Protein AF-A0AAF0WVN8-F1 (afdb_monomer)

Sequence (109 aa):
MEKKESLLHISTLEKLSSAELYNHWVYTNQHKNNNLNNEFLNRIEVLDTRFFSLDILEKSTKLCNDKTRKYYLPKMYDPILNGIHRGTIQKKISPSTINKISFNSINFL

Secondary structure (DSSP, 8-state):
-HHHHHHHHHHHHHHHHHHHHHHHHHHHHHHHHHHHHHHHHHHHHHHHHT-THHHHHHHHTB----TT---BPPGGG-HHHH-TTS-----------------------

Solvent-accessible surface area (backbone atoms only — not comparable to full-atom values): 6835 Å² total; per-residue (Å²): 113,70,75,60,54,56,52,51,53,50,55,52,50,55,52,51,51,50,52,53,54,48,53,51,52,52,51,54,48,51,54,52,50,51,51,52,51,52,52,52,49,52,53,49,51,53,47,67,77,58,56,65,50,58,61,52,50,56,48,68,43,34,75,44,89,53,94,88,50,90,46,62,57,60,59,81,75,36,63,89,77,52,26,89,85,57,71,79,79,75,80,74,80,70,84,75,82,79,79,80,76,76,83,76,80,81,79,88,128

InterPro domains:
  IPR008896 Protein TIC214 [PF05758] (8-102)

Radius of gyration: 32.86 Å; Cα contacts (8 Å, |Δi|>4): 23; chains: 1; bounding box: 101×32×84 Å

Mean predicted aligned error: 18.26 Å

Foldseek 3Di:
DVVVVVVVVVVVVVVVVVVVVVVVVVVVVVVVVVVVVVVVVVVVVVCVVPVPVVVVVVVVQFPDPDPPDGDGNPLCPPCVNPNPPPPDPPPPPDPPPPPPPDPPDDDDD

pLDDT: mean 71.74, std 16.25, range [38.78, 97.75]

Structure (mmCIF, N/CA/C/O backbone):
data_AF-A0AAF0WVN8-F1
#
_entry.id   AF-A0AAF0WVN8-F1
#
loop_
_atom_site.group_PDB
_atom_site.id
_atom_site.type_symbol
_atom_site.label_atom_id
_atom_site.label_alt_id
_atom_site.label_comp_id
_atom_site.label_asym_id
_atom_site.label_entity_id
_atom_site.label_seq_id
_atom_site.pdbx_PDB_ins_code
_atom_site.Cartn_x
_atom_site.Cartn_y
_atom_site.Cartn_z
_atom_site.occupancy
_atom_site.B_iso_or_equiv
_atom_site.auth_seq_id
_atom_site.auth_comp_id
_atom_site.auth_asym_id
_atom_site.auth_atom_id
_atom_site.pdbx_PDB_model_num
ATOM 1 N N . MET A 1 1 ? 30.340 8.038 -51.560 1.00 62.62 1 MET A N 1
ATOM 2 C CA . MET A 1 1 ? 29.083 7.263 -51.513 1.00 62.62 1 MET A CA 1
ATOM 3 C C . MET A 1 1 ? 29.084 6.335 -50.298 1.00 62.62 1 MET A C 1
ATOM 5 O O . MET A 1 1 ? 28.199 6.491 -49.471 1.00 62.62 1 MET A O 1
ATOM 9 N N . GLU A 1 2 ? 30.148 5.551 -50.082 1.00 65.75 2 GLU A N 1
ATOM 10 C CA . GLU A 1 2 ? 30.366 4.692 -48.891 1.00 65.75 2 GLU A CA 1
ATOM 11 C C . GLU A 1 2 ? 30.076 5.343 -47.528 1.00 65.75 2 GLU A C 1
ATOM 13 O O . GLU A 1 2 ? 29.389 4.766 -46.694 1.00 65.75 2 GLU A O 1
ATOM 18 N N . LYS A 1 3 ? 30.536 6.582 -47.299 1.00 67.50 3 LYS A N 1
ATOM 19 C CA . LYS A 1 3 ? 30.361 7.268 -46.003 1.00 67.50 3 LYS A CA 1
ATOM 20 C C . LYS A 1 3 ? 28.893 7.543 -45.633 1.00 67.50 3 LYS A C 1
ATOM 22 O O . LYS A 1 3 ? 28.591 7.738 -44.462 1.00 67.50 3 LYS A O 1
ATOM 27 N N . LYS A 1 4 ? 27.982 7.602 -46.616 1.00 70.56 4 LYS A N 1
ATOM 28 C CA . LYS A 1 4 ? 26.535 7.757 -46.369 1.00 70.56 4 LYS A CA 1
ATOM 29 C C . LYS A 1 4 ? 25.875 6.419 -46.028 1.00 70.56 4 LYS A C 1
ATOM 31 O O . LYS A 1 4 ? 24.985 6.399 -45.186 1.00 70.56 4 LYS A O 1
ATOM 36 N N . GLU A 1 5 ? 26.329 5.319 -46.625 1.00 71.38 5 GLU A N 1
ATOM 37 C CA . GLU A 1 5 ? 25.805 3.975 -46.343 1.00 71.38 5 GLU A CA 1
ATOM 38 C C . GLU A 1 5 ? 26.206 3.485 -44.946 1.00 71.38 5 GLU A C 1
ATOM 40 O O . GLU A 1 5 ? 25.374 2.935 -44.226 1.00 71.38 5 GLU A O 1
ATOM 45 N N . SER A 1 6 ? 27.431 3.785 -44.496 1.00 73.38 6 SER A N 1
ATOM 46 C CA . SER A 1 6 ? 27.878 3.454 -43.135 1.00 73.38 6 SER A CA 1
ATOM 47 C C . SER A 1 6 ? 27.075 4.183 -42.050 1.00 73.38 6 SER A C 1
ATOM 49 O O . SER A 1 6 ? 26.776 3.605 -41.010 1.00 73.38 6 SER A O 1
ATOM 51 N N . LEU A 1 7 ? 26.703 5.446 -42.291 1.00 79.81 7 LEU A N 1
ATOM 52 C CA . LEU A 1 7 ? 25.886 6.230 -41.357 1.00 79.81 7 LEU A CA 1
ATOM 53 C C . LEU A 1 7 ? 24.449 5.704 -41.282 1.00 79.81 7 LEU A C 1
ATOM 55 O O . LEU A 1 7 ? 23.906 5.585 -40.188 1.00 79.81 7 LEU A O 1
ATOM 59 N N . LEU A 1 8 ? 23.859 5.335 -42.426 1.00 82.38 8 LEU A N 1
ATOM 60 C CA . LEU A 1 8 ? 22.525 4.732 -42.471 1.00 82.38 8 LEU A CA 1
ATOM 61 C C . LEU A 1 8 ? 22.472 3.421 -41.678 1.00 82.38 8 LEU A C 1
ATOM 63 O O . LEU A 1 8 ? 21.546 3.239 -40.892 1.00 82.38 8 LEU A O 1
ATOM 67 N N . HIS A 1 9 ? 23.483 2.559 -41.829 1.00 79.88 9 HIS A N 1
ATOM 68 C CA . HIS A 1 9 ? 23.564 1.278 -41.125 1.00 79.88 9 HIS A CA 1
ATOM 69 C C . HIS A 1 9 ? 23.652 1.441 -39.596 1.00 79.88 9 HIS A C 1
ATOM 71 O O . HIS A 1 9 ? 22.944 0.754 -38.855 1.00 79.88 9 HIS A O 1
ATOM 77 N N . ILE A 1 10 ? 24.465 2.389 -39.116 1.00 76.88 10 ILE A N 1
ATOM 78 C CA . ILE A 1 10 ? 24.598 2.694 -37.681 1.00 76.88 10 ILE A CA 1
ATOM 79 C C . ILE A 1 10 ? 23.274 3.214 -37.117 1.00 76.88 10 ILE A C 1
ATOM 81 O O . ILE A 1 10 ? 22.795 2.689 -36.116 1.00 76.88 10 ILE A O 1
ATOM 85 N N . SER A 1 11 ? 22.626 4.171 -37.789 1.00 71.94 11 SER A N 1
ATOM 86 C CA . SER A 1 11 ? 21.339 4.707 -37.333 1.00 71.94 11 SER A CA 1
ATOM 87 C C . SER A 1 11 ? 20.236 3.648 -37.305 1.00 71.94 11 SER A C 1
ATOM 89 O O . SER A 1 11 ? 19.400 3.659 -36.404 1.00 71.94 11 SER A O 1
ATOM 91 N N . THR A 1 12 ? 20.217 2.708 -38.256 1.00 74.75 12 THR A N 1
ATOM 92 C CA . THR A 1 12 ? 19.281 1.575 -38.203 1.00 74.75 12 THR A CA 1
ATOM 93 C C . THR A 1 12 ? 19.574 0.625 -37.046 1.00 74.75 12 THR A C 1
ATOM 95 O O . THR A 1 12 ? 18.628 0.158 -36.417 1.00 74.75 12 THR A O 1
ATOM 98 N N . LEU A 1 13 ? 20.847 0.381 -36.720 1.00 77.19 13 LEU A N 1
ATOM 99 C CA . LEU A 1 13 ? 21.247 -0.479 -35.605 1.00 77.19 13 LEU A CA 1
ATOM 100 C C . LEU A 1 13 ? 20.913 0.157 -34.245 1.00 77.19 13 LEU A C 1
ATOM 102 O O . LEU A 1 13 ? 20.337 -0.506 -33.390 1.00 77.19 13 LEU A O 1
ATOM 106 N N . GLU A 1 14 ? 21.181 1.455 -34.076 1.00 76.44 14 GLU A N 1
ATOM 107 C CA . GLU A 1 14 ? 20.800 2.235 -32.886 1.00 76.44 14 GLU A CA 1
ATOM 108 C C . GLU A 1 14 ? 19.276 2.325 -32.713 1.00 76.44 14 GLU A C 1
ATOM 110 O O . GLU A 1 14 ? 18.739 2.309 -31.601 1.00 76.44 14 GLU A O 1
ATOM 115 N N . LYS A 1 15 ? 18.536 2.406 -33.823 1.00 74.62 15 LYS A N 1
ATOM 116 C CA . LYS A 1 15 ? 17.071 2.399 -33.794 1.00 74.62 15 LYS A CA 1
ATOM 117 C C . LYS A 1 15 ? 16.516 1.025 -33.405 1.00 74.62 15 LYS A C 1
ATOM 119 O O . LYS A 1 15 ? 15.515 0.958 -32.697 1.00 74.62 15 LYS A O 1
ATOM 124 N N . LEU A 1 16 ? 17.172 -0.057 -33.829 1.00 74.56 16 LEU A N 1
ATOM 125 C CA . LEU A 1 16 ? 16.814 -1.416 -33.424 1.00 74.56 16 LEU A CA 1
ATOM 126 C C . LEU A 1 16 ? 17.096 -1.626 -31.929 1.00 74.56 16 LEU A C 1
ATOM 128 O O . LEU A 1 16 ? 16.216 -2.064 -31.191 1.00 74.56 16 LEU A O 1
ATOM 132 N N . SER A 1 17 ? 18.279 -1.212 -31.462 1.00 82.44 17 SER A N 1
ATOM 133 C CA . SER A 1 17 ? 18.679 -1.352 -30.059 1.00 82.44 17 SER A CA 1
ATOM 134 C C . SER A 1 17 ? 17.828 -0.493 -29.121 1.00 82.44 17 SER A C 1
ATOM 136 O O . SER A 1 17 ? 17.473 -0.929 -28.029 1.00 82.44 17 SER A O 1
ATOM 138 N N . SER A 1 18 ? 17.441 0.717 -29.534 1.00 85.12 18 SER A N 1
ATOM 139 C CA . SER A 1 18 ? 16.547 1.565 -28.735 1.00 85.12 18 SER A CA 1
ATOM 140 C C . SER A 1 18 ? 15.139 0.980 -28.609 1.00 85.12 18 SER A C 1
ATOM 142 O O . SER A 1 18 ? 14.550 1.063 -27.530 1.00 85.12 18 SER A O 1
ATOM 144 N N . ALA A 1 19 ? 14.616 0.336 -29.656 1.00 90.19 19 ALA A N 1
ATOM 145 C CA . ALA A 1 19 ? 13.338 -0.370 -29.590 1.00 90.19 19 ALA A CA 1
ATOM 146 C C . ALA A 1 19 ? 13.396 -1.581 -28.641 1.00 90.19 19 ALA A C 1
ATOM 148 O O . ALA A 1 19 ? 12.480 -1.783 -27.844 1.00 90.19 19 ALA A O 1
ATOM 149 N N . GLU A 1 20 ? 14.484 -2.353 -28.664 1.00 89.06 20 GLU A N 1
ATOM 150 C CA . GLU A 1 20 ? 14.702 -3.466 -27.731 1.00 89.06 20 GLU A CA 1
ATOM 151 C C . GLU A 1 20 ? 14.797 -2.993 -26.275 1.00 89.06 20 GLU A C 1
ATOM 153 O O . GLU A 1 20 ? 14.135 -3.553 -25.398 1.00 89.06 20 GLU A O 1
ATOM 158 N N . LEU A 1 21 ? 15.552 -1.921 -26.015 1.00 90.06 21 LEU A N 1
ATOM 159 C CA . LEU A 1 21 ? 15.663 -1.319 -24.683 1.00 90.06 21 LEU A CA 1
ATOM 160 C C . LEU A 1 21 ? 14.314 -0.792 -24.180 1.00 90.06 21 LEU A C 1
ATOM 162 O O . LEU A 1 21 ? 13.965 -1.001 -23.016 1.00 90.06 21 LEU A O 1
ATOM 166 N N . TYR A 1 22 ? 13.535 -0.147 -25.052 1.00 90.06 22 TYR A N 1
ATOM 167 C CA . TYR A 1 22 ? 12.188 0.317 -24.726 1.00 90.06 22 TYR A CA 1
ATOM 168 C C . TYR A 1 22 ? 11.270 -0.851 -24.349 1.00 90.06 22 TYR A C 1
ATOM 170 O O . TYR A 1 22 ? 10.645 -0.828 -23.287 1.00 90.06 22 TYR A O 1
ATOM 178 N N . ASN A 1 23 ? 11.241 -1.905 -25.167 1.00 93.88 23 ASN A N 1
ATOM 179 C CA . ASN A 1 23 ? 10.430 -3.094 -24.907 1.00 93.88 23 ASN A CA 1
ATOM 180 C C . ASN A 1 23 ? 10.821 -3.771 -23.584 1.00 93.88 23 ASN A C 1
ATOM 182 O O . ASN A 1 23 ? 9.951 -4.147 -22.797 1.00 93.88 23 ASN A O 1
ATOM 186 N N . HIS A 1 24 ? 12.121 -3.864 -23.294 1.00 95.00 24 HIS A N 1
ATOM 187 C CA . HIS A 1 24 ? 12.623 -4.409 -22.035 1.00 95.00 24 HIS A CA 1
ATOM 188 C C . HIS A 1 24 ? 12.191 -3.574 -20.817 1.00 95.00 24 HIS A C 1
ATOM 190 O O . HIS A 1 24 ? 11.776 -4.126 -19.792 1.00 95.00 24 HIS A O 1
ATOM 196 N N . TRP A 1 25 ? 12.247 -2.243 -20.925 1.00 95.81 25 TRP A N 1
ATOM 197 C CA . TRP A 1 25 ? 11.799 -1.333 -19.870 1.00 95.81 25 TRP A CA 1
ATOM 198 C C . TRP A 1 25 ? 10.292 -1.457 -19.610 1.00 95.81 25 TRP A C 1
ATOM 200 O O . TRP A 1 25 ? 9.878 -1.578 -18.453 1.00 95.81 25 TRP A O 1
ATOM 210 N N . VAL A 1 26 ? 9.476 -1.502 -20.671 1.00 96.44 26 VAL A N 1
ATOM 211 C CA . VAL A 1 26 ? 8.020 -1.698 -20.572 1.00 96.44 26 VAL A CA 1
ATOM 212 C C . VAL A 1 26 ? 7.704 -3.020 -19.876 1.00 96.44 26 VAL A C 1
ATOM 214 O O . VAL A 1 26 ? 6.960 -3.025 -18.894 1.00 96.44 26 VAL A O 1
ATOM 217 N N . TYR A 1 27 ? 8.318 -4.118 -20.321 1.00 96.75 27 TYR A N 1
ATOM 218 C CA . TYR A 1 27 ? 8.121 -5.443 -19.732 1.00 96.75 27 TYR A CA 1
ATOM 219 C C . TYR A 1 27 ? 8.471 -5.464 -18.239 1.00 96.75 27 TYR A C 1
ATOM 221 O O . TYR A 1 27 ? 7.684 -5.914 -17.405 1.00 96.75 27 TYR A O 1
ATOM 229 N N . THR A 1 28 ? 9.632 -4.911 -17.884 1.00 96.19 28 THR A N 1
ATOM 230 C CA . THR A 1 28 ? 10.105 -4.873 -16.495 1.00 96.19 28 THR A CA 1
ATOM 231 C C . THR A 1 28 ? 9.148 -4.088 -15.600 1.00 96.19 28 THR A C 1
ATOM 233 O O . THR A 1 28 ? 8.852 -4.506 -14.478 1.00 96.19 28 THR A O 1
ATOM 236 N N . ASN A 1 29 ? 8.628 -2.962 -16.084 1.00 95.44 29 ASN A N 1
ATOM 237 C CA . ASN A 1 29 ? 7.680 -2.153 -15.325 1.00 95.44 29 ASN A CA 1
ATOM 238 C C . ASN A 1 29 ? 6.315 -2.817 -15.197 1.00 95.44 29 ASN A C 1
ATOM 240 O O . ASN A 1 29 ? 5.731 -2.782 -14.116 1.00 95.44 29 ASN A O 1
ATOM 244 N N . GLN A 1 30 ? 5.831 -3.467 -16.254 1.00 97.62 30 GLN A N 1
ATOM 245 C CA . GLN A 1 30 ? 4.594 -4.236 -16.198 1.00 97.62 30 GLN A CA 1
ATOM 246 C C . GLN A 1 30 ? 4.700 -5.367 -15.169 1.00 97.62 30 GLN A C 1
ATOM 248 O O . GLN A 1 30 ? 3.802 -5.536 -14.346 1.00 97.62 30 GLN A O 1
ATOM 253 N N . HIS A 1 31 ? 5.826 -6.084 -15.143 1.00 97.00 31 HIS A N 1
ATOM 254 C CA . HIS A 1 31 ? 6.072 -7.135 -14.158 1.00 97.00 31 HIS A CA 1
ATOM 255 C C . HIS A 1 31 ? 6.102 -6.590 -12.721 1.00 97.00 31 HIS A C 1
ATOM 257 O O . HIS A 1 31 ? 5.459 -7.146 -11.830 1.00 97.00 31 HIS A O 1
ATOM 263 N N . LYS A 1 32 ? 6.798 -5.468 -12.483 1.00 97.31 32 LYS A N 1
ATOM 264 C CA . LYS A 1 32 ? 6.810 -4.794 -11.172 1.00 97.31 32 LYS A CA 1
ATOM 265 C C . LYS A 1 32 ? 5.409 -4.365 -10.735 1.00 97.31 32 LYS A C 1
ATOM 267 O O . LYS A 1 32 ? 5.037 -4.601 -9.590 1.00 97.31 32 LYS A O 1
ATOM 272 N N . ASN A 1 33 ? 4.633 -3.775 -11.642 1.00 97.25 33 ASN A N 1
ATOM 273 C CA . ASN A 1 33 ? 3.271 -3.328 -11.363 1.00 97.25 33 ASN A CA 1
ATOM 274 C C . ASN A 1 33 ? 2.345 -4.503 -11.021 1.00 97.25 33 ASN A C 1
ATOM 276 O O . ASN A 1 33 ? 1.589 -4.434 -10.058 1.00 97.25 33 ASN A O 1
ATOM 280 N N . ASN A 1 34 ? 2.450 -5.610 -11.756 1.00 97.69 34 ASN A N 1
ATOM 281 C CA . ASN A 1 34 ? 1.688 -6.822 -11.463 1.00 97.69 34 ASN A CA 1
ATOM 282 C C . ASN A 1 34 ? 2.042 -7.392 -10.087 1.00 97.69 34 ASN A C 1
ATOM 284 O O . ASN A 1 34 ? 1.147 -7.771 -9.339 1.00 97.69 34 ASN A O 1
ATOM 288 N N . ASN A 1 35 ? 3.326 -7.401 -9.721 1.00 97.75 35 ASN A N 1
ATOM 289 C CA . ASN A 1 35 ? 3.749 -7.849 -8.398 1.00 97.75 35 ASN A CA 1
ATOM 290 C C . ASN A 1 35 ? 3.173 -6.966 -7.277 1.00 97.75 35 ASN A C 1
ATOM 292 O O . ASN A 1 35 ? 2.649 -7.490 -6.299 1.00 97.75 35 ASN A O 1
ATOM 296 N N . LEU A 1 36 ? 3.211 -5.639 -7.444 1.00 97.25 36 LEU A N 1
ATOM 297 C CA . LEU A 1 36 ? 2.612 -4.698 -6.490 1.00 97.25 36 LEU A CA 1
ATOM 298 C C . LEU A 1 36 ? 1.094 -4.882 -6.372 1.00 97.25 36 LEU A C 1
ATOM 300 O O . LEU A 1 36 ? 0.567 -4.905 -5.262 1.00 97.25 36 LEU A O 1
ATOM 304 N N . ASN A 1 37 ? 0.393 -5.058 -7.494 1.00 97.19 37 ASN A N 1
ATOM 305 C CA . ASN A 1 37 ? -1.050 -5.303 -7.496 1.00 97.19 37 ASN A CA 1
ATOM 306 C C . ASN A 1 37 ? -1.403 -6.617 -6.793 1.00 97.19 37 ASN A C 1
ATOM 308 O O . ASN A 1 37 ? -2.327 -6.645 -5.985 1.00 97.19 37 ASN A O 1
ATOM 312 N N . ASN A 1 38 ? -0.645 -7.683 -7.049 1.00 97.44 38 ASN A N 1
ATOM 313 C CA . ASN A 1 38 ? -0.851 -8.970 -6.391 1.00 97.44 38 ASN A CA 1
ATOM 314 C C . ASN A 1 38 ? -0.594 -8.878 -4.883 1.00 97.44 38 ASN A C 1
ATOM 316 O O . ASN A 1 38 ? -1.374 -9.401 -4.094 1.00 97.44 38 ASN A O 1
ATOM 320 N N . GLU A 1 39 ? 0.461 -8.178 -4.461 1.00 97.56 39 GLU A N 1
ATOM 321 C CA . GLU A 1 39 ? 0.728 -7.948 -3.042 1.00 97.56 39 GLU A CA 1
ATOM 322 C C . GLU A 1 39 ? -0.400 -7.146 -2.377 1.00 97.56 39 GLU A C 1
ATOM 324 O O . GLU A 1 39 ? -0.861 -7.491 -1.288 1.00 97.56 39 GLU A O 1
ATOM 329 N N . PHE A 1 40 ? -0.866 -6.087 -3.039 1.00 96.56 40 PHE A N 1
ATOM 330 C CA . PHE A 1 40 ? -1.955 -5.253 -2.547 1.00 96.56 40 PHE A CA 1
ATOM 331 C C . PHE A 1 40 ? -3.256 -6.050 -2.387 1.00 96.56 40 PHE A C 1
ATOM 333 O O . PHE A 1 40 ? -3.888 -5.976 -1.332 1.00 96.56 40 PHE A O 1
ATOM 340 N N . LEU A 1 41 ? -3.619 -6.859 -3.385 1.00 96.56 41 LEU A N 1
ATOM 341 C CA . LEU A 1 41 ? -4.785 -7.741 -3.326 1.00 96.56 41 LEU A CA 1
ATOM 342 C C . LEU A 1 41 ? -4.655 -8.781 -2.209 1.00 96.56 41 LEU A C 1
ATOM 344 O O . LEU A 1 41 ? -5.577 -8.907 -1.409 1.00 96.56 41 LEU A O 1
ATOM 348 N N . ASN A 1 42 ? -3.495 -9.432 -2.071 1.00 94.81 42 ASN A N 1
ATOM 349 C CA . ASN A 1 42 ? -3.244 -10.388 -0.988 1.00 94.81 42 ASN A CA 1
ATOM 350 C C . ASN A 1 42 ? -3.401 -9.741 0.395 1.00 94.81 42 ASN A C 1
ATOM 352 O O . ASN A 1 42 ? -3.955 -10.343 1.312 1.00 94.81 42 ASN A O 1
ATOM 356 N N . ARG A 1 43 ? -2.936 -8.496 0.570 1.00 92.56 43 ARG A N 1
ATOM 357 C CA . ARG A 1 43 ? -3.114 -7.760 1.830 1.00 92.56 43 ARG A CA 1
ATOM 358 C C . ARG A 1 43 ? -4.591 -7.477 2.114 1.00 92.56 43 ARG A C 1
ATOM 360 O O . ARG A 1 43 ? -5.003 -7.619 3.261 1.00 92.56 43 ARG A O 1
ATOM 367 N N . ILE A 1 44 ? -5.378 -7.101 1.103 1.00 90.25 44 ILE A N 1
ATOM 368 C CA . ILE A 1 44 ? -6.829 -6.898 1.252 1.00 90.25 44 ILE A CA 1
ATOM 369 C C . ILE A 1 44 ? -7.521 -8.211 1.609 1.00 90.25 44 ILE A C 1
ATOM 371 O O . ILE A 1 44 ? -8.299 -8.231 2.554 1.00 90.25 44 ILE A O 1
ATOM 375 N N . GLU A 1 45 ? -7.217 -9.297 0.905 1.00 91.19 45 GLU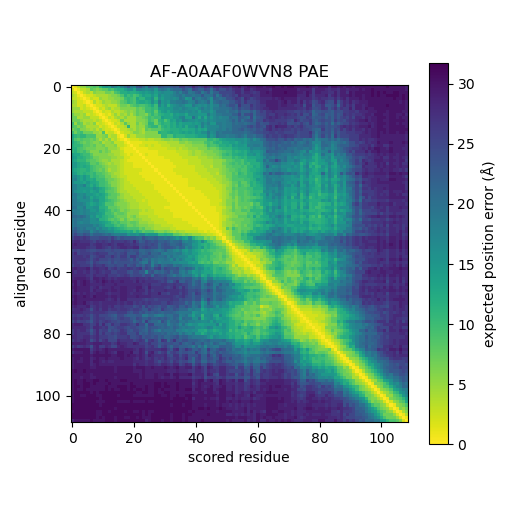 A N 1
ATOM 376 C CA .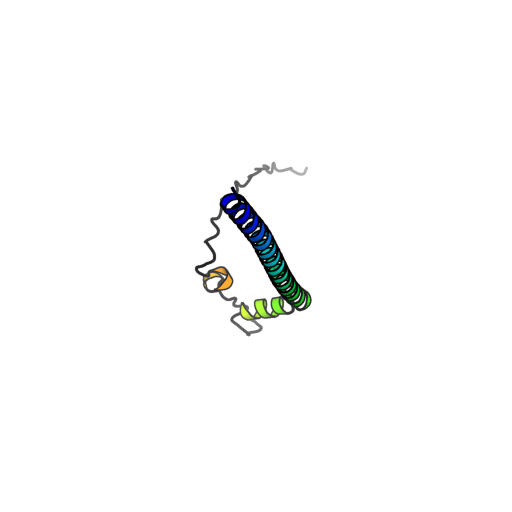 GLU A 1 45 ? -7.821 -10.609 1.144 1.00 91.19 45 GLU A CA 1
ATOM 377 C C . GLU A 1 45 ? -7.523 -11.121 2.559 1.00 91.19 45 GLU A C 1
ATOM 379 O O . GLU A 1 45 ? -8.422 -11.580 3.263 1.00 91.19 45 GLU A O 1
ATOM 384 N N . VAL A 1 46 ? -6.278 -10.977 3.029 1.00 88.44 46 VAL A N 1
ATOM 385 C CA . VAL A 1 46 ? -5.901 -11.322 4.408 1.00 88.44 46 VAL A CA 1
ATOM 386 C C . VAL A 1 46 ? -6.657 -10.467 5.419 1.00 88.44 46 VAL A C 1
ATOM 388 O O . VAL A 1 46 ? -7.066 -10.986 6.455 1.00 88.44 46 VAL A O 1
ATOM 391 N N . LEU A 1 47 ? -6.839 -9.172 5.155 1.00 81.31 47 LEU A N 1
ATOM 392 C CA . LEU A 1 47 ? -7.624 -8.308 6.034 1.00 81.3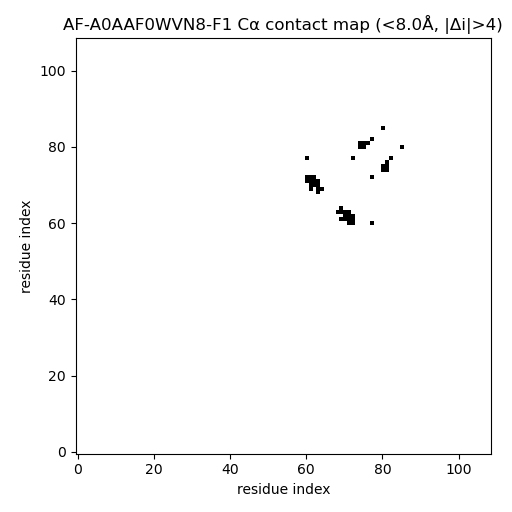1 47 LEU A CA 1
ATOM 393 C C . LEU A 1 47 ? -9.092 -8.743 6.056 1.00 81.31 47 LEU A C 1
ATOM 395 O O . LEU A 1 47 ? -9.621 -8.954 7.142 1.00 81.31 47 LEU A O 1
ATOM 399 N N . ASP A 1 48 ? -9.716 -8.924 4.891 1.00 78.00 48 ASP A N 1
ATOM 400 C CA . ASP A 1 48 ? -11.129 -9.292 4.728 1.00 78.00 48 ASP A CA 1
ATOM 401 C C . ASP A 1 48 ? -11.453 -10.640 5.392 1.00 78.00 48 ASP A C 1
ATOM 403 O O . ASP A 1 48 ? -12.406 -10.762 6.160 1.00 78.00 48 ASP A O 1
ATOM 407 N N . THR A 1 49 ? -10.579 -11.634 5.217 1.00 75.62 49 THR A N 1
ATOM 408 C CA . THR A 1 49 ? -10.720 -12.958 5.845 1.00 75.62 49 THR A CA 1
ATOM 409 C C . THR A 1 49 ? -10.401 -12.973 7.344 1.00 75.62 49 THR A C 1
ATOM 411 O O . THR A 1 49 ? -10.962 -13.785 8.080 1.00 75.62 49 THR A O 1
ATOM 414 N N . ARG A 1 50 ? -9.528 -12.082 7.842 1.00 62.62 50 ARG A N 1
ATOM 415 C CA . ARG A 1 50 ? -9.196 -11.947 9.276 1.00 62.62 50 ARG A CA 1
ATOM 416 C C . ARG A 1 50 ? -9.960 -10.833 9.985 1.00 62.62 50 ARG A C 1
ATOM 418 O O . ARG A 1 50 ? -9.521 -10.432 11.064 1.00 62.62 50 ARG A O 1
ATOM 425 N N . PHE A 1 51 ? -11.080 -10.335 9.458 1.00 57.00 51 PHE A N 1
ATOM 426 C CA . PHE A 1 51 ? -11.770 -9.165 10.019 1.00 57.00 51 PHE A CA 1
ATOM 427 C C . PHE A 1 51 ? -12.502 -9.423 11.367 1.00 57.00 51 PHE A C 1
ATOM 429 O O . PHE A 1 51 ? -13.641 -9.025 11.570 1.00 57.00 51 PHE A O 1
ATOM 436 N N . PHE A 1 52 ? -11.794 -9.972 12.363 1.00 55.75 52 PHE A N 1
ATOM 437 C CA . PHE A 1 52 ? -11.957 -9.694 13.798 1.00 55.75 52 PHE A CA 1
ATOM 438 C C . PHE A 1 52 ? -11.660 -8.218 14.144 1.00 55.75 52 PHE A C 1
ATOM 440 O O . PHE A 1 52 ? -11.858 -7.778 15.277 1.00 55.75 52 PHE A O 1
ATOM 447 N N . SER A 1 53 ? -11.176 -7.424 13.185 1.00 56.41 53 SER A N 1
ATOM 448 C CA . SER A 1 53 ? -10.876 -6.002 13.356 1.00 56.41 53 SER A CA 1
ATOM 449 C C . SER A 1 53 ? -12.109 -5.110 13.450 1.00 56.41 53 SER A C 1
ATOM 451 O O . SER A 1 53 ? -11.975 -4.002 13.953 1.00 56.41 53 SER A O 1
ATOM 453 N N . LEU A 1 54 ? -13.298 -5.561 13.034 1.00 61.31 54 LEU A N 1
ATOM 454 C CA . LEU A 1 54 ? -14.538 -4.800 13.241 1.00 61.31 54 LEU A CA 1
ATOM 455 C C . LEU A 1 54 ? -14.843 -4.686 14.737 1.00 61.31 54 LEU A C 1
ATOM 457 O O . LEU A 1 54 ? -15.065 -3.583 15.223 1.00 61.31 54 LEU A O 1
ATOM 461 N N . ASP A 1 55 ? -14.706 -5.784 15.481 1.00 61.25 55 ASP A N 1
ATOM 462 C CA . ASP A 1 55 ? -14.837 -5.796 16.940 1.00 61.25 55 ASP A CA 1
ATOM 463 C C . ASP A 1 55 ? -13.730 -4.990 17.630 1.00 61.25 55 ASP A C 1
ATOM 465 O O . ASP A 1 55 ? -13.980 -4.316 18.630 1.00 61.25 55 ASP A O 1
ATOM 469 N N . ILE A 1 56 ? -12.492 -5.049 17.123 1.00 64.38 56 ILE A N 1
ATOM 470 C CA . ILE A 1 56 ? -11.368 -4.266 17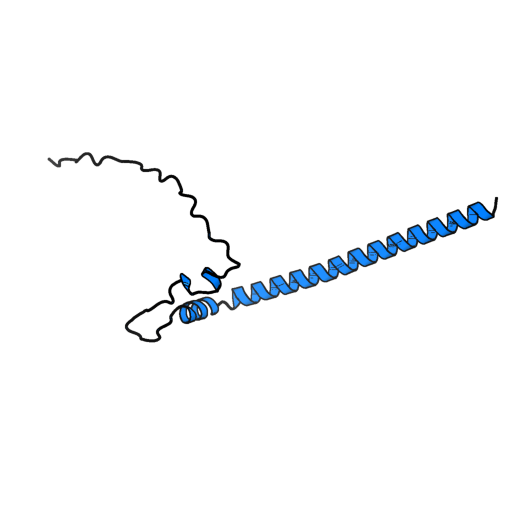.666 1.00 64.38 56 ILE A CA 1
ATOM 471 C C . ILE A 1 56 ? -11.584 -2.770 17.410 1.00 64.38 56 ILE A C 1
ATOM 473 O O . ILE A 1 56 ? -11.361 -1.970 18.314 1.00 64.38 56 ILE A O 1
ATOM 477 N N . LEU A 1 57 ? -12.073 -2.394 16.226 1.00 64.56 57 LEU A N 1
ATOM 478 C CA . LEU A 1 57 ? -12.393 -1.017 15.854 1.00 64.56 57 LEU A CA 1
ATOM 479 C C . LEU A 1 57 ? -13.621 -0.495 16.622 1.00 64.56 57 LEU A C 1
ATOM 481 O O . LEU A 1 57 ? -13.652 0.647 17.088 1.00 64.56 57 LEU A O 1
ATOM 485 N N . GLU A 1 58 ? -14.631 -1.342 16.822 1.00 64.25 58 GLU A N 1
ATOM 486 C CA . GLU A 1 58 ? -15.791 -1.042 17.664 1.00 64.25 58 GLU A CA 1
ATOM 487 C C . GLU A 1 58 ? -15.380 -0.873 19.136 1.00 64.25 58 GLU A C 1
ATOM 489 O O . GLU A 1 58 ? -15.924 -0.029 19.848 1.00 64.25 58 GLU A O 1
ATOM 494 N N . LYS A 1 59 ? -14.392 -1.639 19.613 1.00 64.94 59 LYS A N 1
ATOM 495 C CA . LYS A 1 59 ? -13.817 -1.469 20.955 1.00 64.94 59 LYS A CA 1
ATOM 496 C C . LYS A 1 59 ? -12.950 -0.219 21.054 1.00 64.94 59 LYS A C 1
ATOM 498 O O . LYS A 1 59 ? -13.081 0.491 22.037 1.00 64.94 59 LYS A O 1
ATOM 503 N N . SER A 1 60 ? -12.123 0.100 20.059 1.00 60.66 60 SER A N 1
ATOM 504 C CA . SER A 1 60 ? -11.280 1.305 20.090 1.00 60.66 60 SER A CA 1
ATOM 505 C C . SER A 1 60 ? -12.091 2.599 19.999 1.00 60.66 60 SER A C 1
ATOM 507 O O . SER A 1 60 ? -11.690 3.620 20.547 1.00 60.66 60 SER A O 1
ATOM 509 N N . THR A 1 61 ? -13.248 2.569 19.333 1.00 61.56 61 THR A N 1
ATOM 510 C CA . THR A 1 61 ? -14.191 3.701 19.307 1.00 61.56 61 THR A CA 1
ATOM 511 C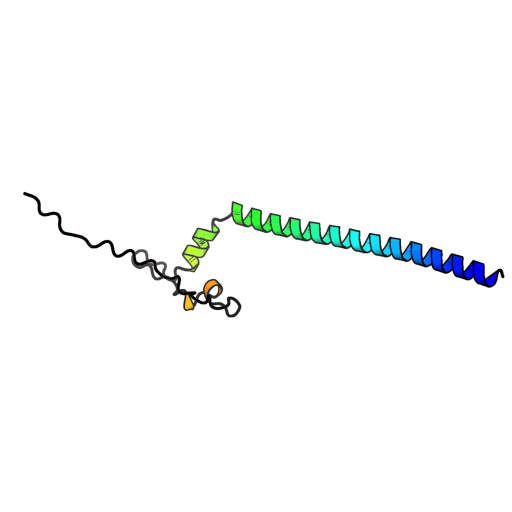 C . THR A 1 61 ? -15.010 3.826 20.598 1.00 61.56 61 THR A C 1
ATOM 513 O O . THR A 1 61 ? -15.621 4.871 20.835 1.00 61.56 61 THR A O 1
ATOM 516 N N . LYS A 1 62 ? -15.013 2.811 21.473 1.00 65.69 62 LYS A N 1
ATOM 517 C CA . LYS A 1 62 ? -15.550 2.908 22.837 1.00 65.69 62 LYS A CA 1
ATOM 518 C C . LYS A 1 62 ? -14.446 3.401 23.768 1.00 65.69 62 LYS A C 1
ATOM 520 O O . LYS A 1 62 ? -13.442 2.736 23.977 1.00 65.69 62 LYS A O 1
ATOM 525 N N . LEU A 1 63 ? -14.652 4.570 24.368 1.00 64.44 63 LEU A N 1
ATOM 526 C CA . LEU A 1 63 ? -13.683 5.149 25.304 1.00 64.44 63 LEU A CA 1
ATOM 527 C C . LEU A 1 63 ? -13.821 4.552 26.718 1.00 64.44 63 LEU A C 1
ATOM 529 O O . LEU A 1 63 ? -12.919 4.673 27.541 1.00 64.44 63 LEU A O 1
ATOM 533 N N . CYS A 1 64 ? -14.967 3.929 27.017 1.00 62.59 64 CYS A N 1
ATOM 534 C CA . CYS A 1 64 ? -15.315 3.456 28.352 1.00 62.59 64 CYS A CA 1
ATOM 535 C C . CYS A 1 64 ? -15.502 1.932 28.381 1.00 62.59 64 CYS A C 1
ATOM 537 O O . CYS A 1 64 ? -16.326 1.388 27.646 1.00 62.59 64 CYS A O 1
ATOM 539 N N . ASN A 1 65 ? -14.764 1.263 29.272 1.00 63.44 65 ASN A N 1
ATOM 540 C CA . ASN A 1 65 ? -14.876 -0.177 29.543 1.00 63.44 65 ASN A CA 1
ATOM 541 C C . ASN A 1 65 ? -15.964 -0.521 30.580 1.00 63.44 65 ASN A C 1
ATOM 543 O O . ASN A 1 65 ? -16.092 -1.681 30.975 1.00 63.44 65 ASN A O 1
ATOM 547 N N . ASP A 1 66 ? -16.730 0.465 31.053 1.00 63.72 66 ASP A N 1
ATOM 548 C CA . ASP A 1 66 ? -17.745 0.242 32.076 1.00 63.72 66 ASP A CA 1
ATOM 549 C C . ASP A 1 66 ? -18.976 -0.463 31.480 1.00 63.72 66 ASP A C 1
ATOM 551 O O . ASP A 1 66 ? -19.558 -0.023 30.485 1.00 63.72 66 ASP A O 1
ATOM 555 N N . LYS A 1 67 ? -19.390 -1.584 32.082 1.00 64.62 67 LYS A N 1
ATOM 556 C CA . LYS A 1 67 ? -20.446 -2.469 31.546 1.00 64.62 67 LYS A CA 1
ATOM 557 C C . LYS A 1 67 ? -21.821 -1.795 31.493 1.00 64.62 67 LYS A C 1
ATOM 559 O O . LYS A 1 67 ? -22.708 -2.266 30.785 1.00 64.62 67 LYS A O 1
ATOM 564 N N . THR A 1 68 ? -21.998 -0.712 32.246 1.00 66.50 68 THR A N 1
ATOM 565 C CA . THR A 1 68 ? -23.283 -0.035 32.455 1.00 66.50 68 THR A CA 1
ATOM 566 C C . THR A 1 68 ? -23.461 1.233 31.617 1.00 66.50 68 THR A C 1
ATOM 568 O O . THR A 1 68 ? -24.597 1.638 31.371 1.00 66.50 68 THR A O 1
ATOM 571 N N . ARG A 1 69 ? -22.377 1.857 31.133 1.00 59.44 69 ARG A N 1
ATOM 572 C CA . ARG A 1 69 ? -22.424 3.124 30.386 1.00 59.44 69 ARG A CA 1
ATOM 573 C C . ARG A 1 69 ? -21.568 3.059 29.122 1.00 59.44 69 ARG A C 1
ATOM 575 O O . ARG A 1 69 ? -20.344 3.085 29.170 1.00 59.44 69 ARG A O 1
ATOM 582 N N . LYS A 1 70 ? -22.228 3.029 27.961 1.00 61.59 70 LYS A N 1
ATOM 583 C CA . LYS A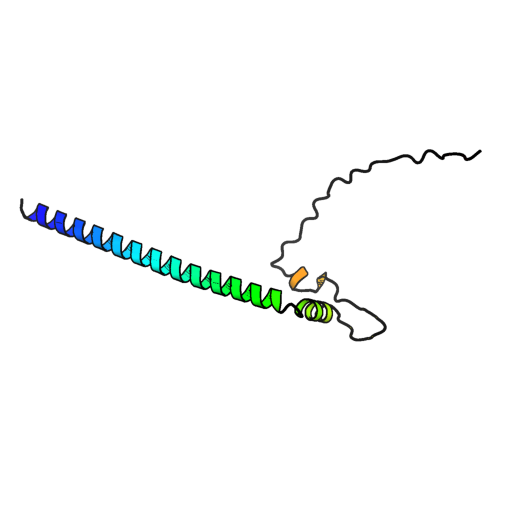 1 70 ? -21.564 3.067 26.650 1.00 61.59 70 LYS A CA 1
ATOM 584 C C . LYS A 1 70 ? -21.274 4.513 26.243 1.00 61.59 70 LYS A C 1
ATOM 586 O O . LYS A 1 70 ? -22.089 5.143 25.573 1.00 61.59 70 LYS A O 1
ATOM 591 N N . TYR A 1 71 ? -20.117 5.038 26.639 1.00 64.75 71 TYR A N 1
ATOM 592 C CA . TYR A 1 71 ? -19.602 6.295 26.090 1.00 64.75 71 TYR A CA 1
ATOM 593 C C . TYR A 1 71 ? -18.727 6.009 24.865 1.00 64.75 71 TYR A C 1
ATOM 595 O O . TYR A 1 71 ? -17.654 5.409 24.967 1.00 64.75 71 TYR A O 1
ATOM 603 N N . TYR A 1 72 ? -19.215 6.425 23.700 1.00 66.31 72 TYR A N 1
ATOM 604 C CA . TYR A 1 72 ? -18.487 6.356 22.435 1.00 66.31 72 TYR A CA 1
ATOM 605 C C . TYR A 1 72 ? -17.615 7.601 22.267 1.00 66.31 72 TYR A C 1
ATOM 607 O O . TYR A 1 72 ? -18.023 8.693 22.672 1.00 66.31 72 TYR A O 1
ATOM 615 N N . LEU A 1 73 ? -16.443 7.456 21.643 1.00 70.19 73 LEU A N 1
ATOM 616 C CA . LEU A 1 73 ? -15.648 8.596 21.201 1.00 70.19 73 LEU A CA 1
ATOM 617 C C . LEU A 1 73 ? -16.506 9.418 20.221 1.00 70.19 73 LEU A C 1
ATOM 619 O O . LEU A 1 73 ? -16.984 8.869 19.220 1.00 70.19 73 LEU A O 1
ATOM 623 N N . PRO A 1 74 ? -16.750 10.715 20.482 1.00 72.12 74 PRO A N 1
ATOM 624 C CA . PRO A 1 74 ? -17.482 11.548 19.544 1.00 72.12 74 PRO A CA 1
ATOM 625 C C . PRO A 1 74 ? -16.767 11.538 18.197 1.00 72.12 74 PRO A C 1
ATOM 627 O O . PRO A 1 74 ? -15.559 11.765 18.141 1.00 72.12 74 PRO A O 1
ATOM 630 N N . LYS A 1 75 ? -17.519 11.314 17.110 1.00 66.69 75 LYS A N 1
ATOM 631 C CA . LYS A 1 75 ? -16.950 11.167 15.759 1.00 66.69 75 LYS A CA 1
ATOM 632 C C . LYS A 1 75 ? -15.963 12.283 15.428 1.00 66.69 75 LYS A C 1
ATOM 634 O O . LYS A 1 75 ? -14.943 11.989 14.825 1.00 66.69 75 LYS A O 1
ATOM 639 N N . MET A 1 76 ? -16.241 13.517 15.869 1.00 67.88 76 MET A N 1
ATOM 640 C CA . MET A 1 76 ? -15.410 14.716 15.668 1.00 67.88 76 MET A CA 1
ATOM 641 C C . MET A 1 76 ? -13.929 14.531 16.037 1.00 67.88 76 MET A C 1
ATOM 643 O O . MET A 1 76 ? -13.081 15.169 15.426 1.00 67.88 76 MET A O 1
ATOM 647 N N . TYR A 1 77 ? -13.617 13.657 16.994 1.00 68.56 77 TYR A N 1
ATOM 648 C CA . TYR A 1 77 ? -12.250 13.407 17.454 1.00 68.56 77 TYR A CA 1
ATOM 649 C C . TYR A 1 77 ? -11.611 12.153 16.852 1.00 68.56 77 TYR A C 1
ATOM 651 O O . TYR A 1 77 ? -10.442 11.899 17.116 1.00 68.56 77 TYR A O 1
ATOM 659 N N . ASP A 1 78 ? -12.349 11.365 16.066 1.00 67.69 78 ASP A N 1
ATOM 660 C CA . ASP A 1 78 ? -11.809 10.195 15.376 1.00 67.69 78 ASP A CA 1
ATOM 661 C C . ASP A 1 78 ? -10.965 10.655 14.170 1.00 67.69 78 ASP A C 1
ATOM 663 O O . ASP A 1 78 ? -11.525 11.199 13.207 1.00 67.69 78 ASP A O 1
ATOM 667 N N . PRO A 1 79 ? -9.637 10.434 14.178 1.00 67.56 79 PRO A N 1
ATOM 668 C CA . PRO A 1 79 ? -8.758 10.845 13.086 1.00 67.56 79 PRO A CA 1
ATOM 669 C C . PRO A 1 79 ? -9.118 10.201 11.740 1.00 67.56 79 PRO A C 1
ATOM 671 O O . PRO A 1 79 ? -8.827 10.775 10.691 1.00 67.56 79 PRO A O 1
ATOM 674 N N . ILE A 1 80 ? -9.775 9.036 11.747 1.00 68.75 80 ILE A N 1
ATOM 675 C CA . ILE A 1 80 ? -10.229 8.338 10.538 1.00 68.75 80 ILE A CA 1
ATOM 676 C C . ILE A 1 80 ? -11.465 9.034 9.951 1.00 68.75 80 ILE A C 1
ATOM 678 O O . ILE A 1 80 ? -11.600 9.151 8.731 1.00 68.75 80 ILE A O 1
ATOM 682 N N . LEU A 1 81 ? -12.377 9.520 10.800 1.00 64.81 81 LEU A N 1
ATOM 683 C CA . LEU A 1 81 ? -13.639 10.126 10.362 1.00 64.81 81 LEU A CA 1
ATOM 684 C C . LEU A 1 81 ? -13.550 11.642 10.136 1.00 64.81 81 LEU A C 1
ATOM 686 O O . LEU A 1 81 ? -14.305 12.148 9.303 1.00 64.81 81 LEU A O 1
ATOM 690 N N . ASN A 1 82 ? -12.650 12.344 10.834 1.00 65.12 82 ASN A N 1
ATOM 691 C CA . ASN A 1 82 ? -12.488 13.806 10.783 1.00 65.12 82 ASN A CA 1
ATOM 692 C C . ASN A 1 82 ? -11.038 14.275 10.565 1.00 65.12 82 ASN A C 1
ATOM 694 O O . ASN A 1 82 ? -10.704 15.422 10.858 1.00 65.12 82 ASN A O 1
ATOM 698 N N . GLY A 1 83 ? -10.163 13.413 10.041 1.00 64.75 83 GLY A N 1
ATOM 699 C CA . GLY A 1 83 ? -8.809 13.810 9.656 1.00 64.75 83 GLY A CA 1
ATOM 700 C C . GLY A 1 83 ? -8.801 14.864 8.542 1.00 64.75 83 GLY A C 1
ATOM 701 O O . GLY A 1 83 ? -9.655 14.848 7.657 1.00 64.75 83 GLY A O 1
ATOM 70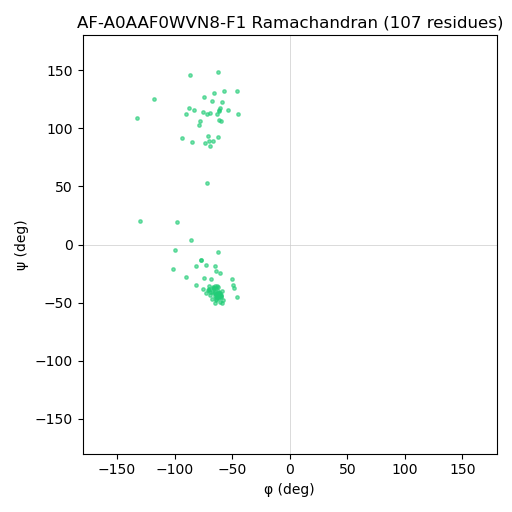2 N N . ILE A 1 84 ? -7.790 15.741 8.553 1.00 65.00 84 ILE A N 1
ATOM 703 C CA . ILE A 1 84 ? -7.603 16.870 7.611 1.00 65.00 84 ILE A CA 1
ATOM 704 C C . ILE A 1 84 ? -7.748 16.441 6.139 1.00 65.00 84 ILE A C 1
ATOM 706 O O . ILE A 1 84 ? -8.261 17.189 5.311 1.00 65.00 84 ILE A O 1
ATOM 710 N N . HIS A 1 85 ? -7.313 15.223 5.810 1.00 61.78 85 HIS A N 1
ATOM 711 C CA . HIS A 1 85 ? -7.329 14.688 4.447 1.00 61.78 85 HIS A CA 1
ATOM 712 C C . HIS A 1 85 ? -8.706 14.217 3.967 1.00 61.78 85 HIS A C 1
ATOM 714 O O . HIS A 1 85 ? -8.894 13.980 2.773 1.00 61.78 85 HIS A O 1
ATOM 720 N N . ARG A 1 86 ? -9.682 14.063 4.864 1.00 64.31 86 ARG A N 1
ATOM 721 C CA . ARG A 1 86 ? -11.031 13.639 4.503 1.00 64.31 86 ARG A CA 1
ATOM 722 C C . ARG A 1 86 ? -11.869 14.891 4.291 1.00 64.31 86 ARG A C 1
ATOM 724 O O . ARG A 1 86 ? -12.431 15.436 5.234 1.00 64.31 86 ARG A O 1
ATOM 731 N N . GLY A 1 87 ? -11.915 15.359 3.043 1.00 60.75 87 GLY A N 1
ATOM 732 C CA . GLY A 1 87 ? -12.726 16.512 2.656 1.00 60.75 87 GLY A CA 1
ATOM 733 C C . GLY A 1 87 ? -14.133 16.419 3.250 1.00 60.75 87 GLY A C 1
ATOM 734 O O . GLY A 1 87 ? -14.767 15.361 3.212 1.00 60.75 87 GLY A O 1
ATOM 735 N N . THR A 1 88 ? -14.601 17.512 3.849 1.00 62.69 88 THR A N 1
ATOM 736 C CA . THR A 1 88 ? -15.920 17.594 4.474 1.00 62.69 88 THR A CA 1
ATOM 737 C C . THR A 1 88 ? -16.963 17.154 3.451 1.00 62.69 88 THR A C 1
ATOM 739 O O . THR A 1 88 ? -17.106 17.793 2.408 1.00 62.69 88 THR A O 1
ATOM 742 N N . ILE A 1 89 ? -17.676 16.050 3.708 1.00 63.91 89 ILE A N 1
ATOM 743 C CA . ILE A 1 89 ? -18.767 15.615 2.829 1.00 63.91 89 ILE A CA 1
ATOM 744 C C . ILE A 1 89 ? -19.783 16.757 2.816 1.00 63.91 89 ILE A C 1
ATOM 746 O O . ILE A 1 89 ? -20.487 16.978 3.803 1.00 63.91 89 ILE A O 1
ATOM 750 N N . GLN A 1 90 ? -19.845 17.509 1.716 1.00 63.25 90 GLN A N 1
ATOM 751 C CA . GLN A 1 90 ? -20.883 18.510 1.539 1.00 63.25 90 GLN A CA 1
ATOM 752 C C . GLN A 1 90 ? -22.210 17.757 1.513 1.00 63.25 90 GLN A C 1
ATOM 754 O O . GLN A 1 90 ? -22.468 16.968 0.602 1.00 63.25 90 GLN A O 1
ATOM 759 N N . LYS A 1 91 ? -23.037 17.962 2.544 1.00 61.38 91 LYS A N 1
ATOM 760 C CA . LYS A 1 91 ? -24.412 17.469 2.562 1.00 61.38 91 LYS A CA 1
ATOM 761 C C . LYS A 1 91 ? -25.151 18.152 1.416 1.00 61.38 91 LYS A C 1
ATOM 763 O O . LYS A 1 91 ? -25.676 19.249 1.582 1.00 61.38 91 LYS A O 1
ATOM 768 N N . LYS A 1 92 ? -25.179 17.521 0.242 1.00 61.66 92 LYS A N 1
ATOM 769 C CA . LYS A 1 92 ? -26.145 17.880 -0.791 1.00 61.66 92 LYS A CA 1
ATOM 770 C C . LYS A 1 92 ? -27.512 17.606 -0.180 1.00 61.66 92 LYS A C 1
ATOM 772 O O . LYS A 1 92 ? -27.798 16.472 0.198 1.00 61.66 92 LYS A O 1
ATOM 777 N N . ILE A 1 93 ? -28.299 18.658 0.007 1.00 57.53 93 ILE A N 1
ATOM 778 C CA . ILE A 1 93 ? -29.685 18.545 0.448 1.00 57.53 93 ILE A CA 1
ATOM 779 C C . ILE A 1 93 ? -30.387 17.742 -0.646 1.00 57.53 93 ILE A C 1
ATOM 781 O O . ILE A 1 93 ? -30.552 18.229 -1.763 1.00 57.53 93 ILE A O 1
ATOM 785 N N . SER A 1 94 ? -30.719 16.484 -0.367 1.00 63.34 94 SER A N 1
ATOM 786 C CA . SER A 1 94 ? -31.628 15.742 -1.227 1.00 63.34 94 SER A CA 1
ATOM 787 C C . SER A 1 94 ? -32.993 16.426 -1.131 1.00 63.34 94 SER A C 1
ATOM 789 O O . SER A 1 94 ? -33.444 16.696 -0.014 1.00 63.34 94 SER A O 1
ATOM 791 N N . PRO A 1 95 ? -33.660 16.749 -2.251 1.00 58.41 95 PRO A N 1
ATOM 792 C CA . PRO A 1 95 ? -35.026 17.238 -2.179 1.00 58.41 95 PRO A CA 1
ATOM 793 C C . PRO A 1 95 ? -35.871 16.125 -1.554 1.00 58.41 95 PRO A C 1
ATOM 795 O O . PRO A 1 95 ? -35.977 15.028 -2.102 1.00 58.41 95 PRO A O 1
ATOM 798 N N . SER A 1 96 ? -36.410 16.371 -0.360 1.00 56.59 96 SER A N 1
ATOM 799 C CA . SER A 1 96 ? -37.363 15.459 0.253 1.00 56.59 96 SER A CA 1
ATOM 800 C C . SER A 1 96 ? -38.655 15.525 -0.553 1.00 56.59 96 SER A C 1
ATOM 802 O O . SER A 1 96 ? -39.337 16.549 -0.584 1.00 56.59 96 SER A O 1
ATOM 804 N N . THR A 1 97 ? -39.013 14.434 -1.224 1.00 59.00 97 THR A N 1
ATOM 805 C CA . THR A 1 97 ? -40.345 14.296 -1.811 1.00 59.00 97 THR A CA 1
ATOM 806 C C . THR A 1 97 ? -41.340 14.129 -0.663 1.00 59.00 97 THR A C 1
ATOM 808 O O . THR A 1 97 ? -41.594 13.022 -0.193 1.00 59.00 97 THR A O 1
ATOM 811 N N . ILE A 1 98 ? -41.864 15.239 -0.140 1.00 52.56 98 ILE A N 1
ATOM 812 C CA . ILE A 1 98 ? -42.971 15.227 0.819 1.00 52.56 98 ILE A CA 1
ATOM 813 C C . ILE A 1 98 ? -44.233 14.873 0.029 1.00 52.56 98 ILE A C 1
ATOM 815 O O . ILE A 1 98 ? -44.954 15.748 -0.446 1.00 52.56 98 ILE A O 1
ATOM 819 N N . ASN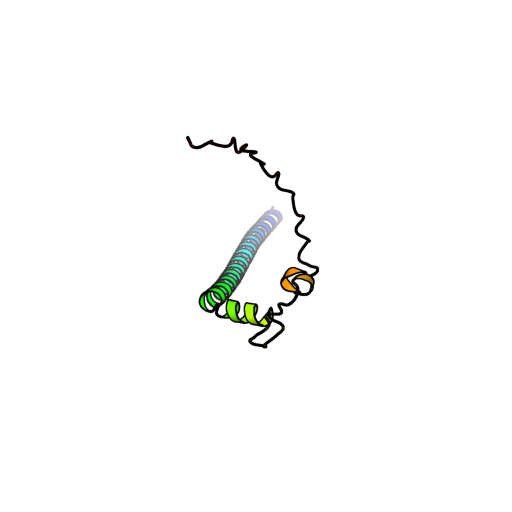 A 1 99 ? -44.515 13.578 -0.114 1.00 54.62 99 ASN A N 1
ATOM 820 C CA . ASN A 1 99 ? -45.864 13.132 -0.443 1.00 54.62 99 ASN A CA 1
ATOM 821 C C . ASN A 1 99 ? -46.733 13.354 0.798 1.00 54.62 99 ASN A C 1
ATOM 823 O O . ASN A 1 99 ? -46.784 12.533 1.712 1.00 54.62 99 ASN A O 1
ATOM 827 N N . LYS A 1 100 ? -47.387 14.515 0.841 1.00 47.41 100 LYS A N 1
ATOM 828 C CA . LYS A 1 100 ? -48.449 14.842 1.794 1.00 47.41 100 LYS A CA 1
ATOM 829 C C . LYS A 1 100 ? -49.666 13.975 1.444 1.00 47.41 100 LYS A C 1
ATOM 831 O O . LYS A 1 100 ? -50.538 14.397 0.695 1.00 47.41 100 LYS A O 1
ATOM 836 N N . ILE A 1 101 ? -49.709 12.743 1.942 1.00 52.62 101 ILE A N 1
ATOM 837 C CA . ILE A 1 101 ? -50.952 11.968 1.949 1.00 52.62 101 ILE A CA 1
ATOM 838 C C . ILE A 1 101 ? -51.763 12.519 3.124 1.00 52.62 101 ILE A C 1
ATOM 840 O O . ILE A 1 101 ? -51.427 12.290 4.286 1.00 52.62 101 ILE A O 1
ATOM 844 N N . SER A 1 102 ? -52.766 13.345 2.827 1.00 44.12 102 SER A N 1
ATOM 845 C CA . SER A 1 102 ? -53.747 13.803 3.806 1.00 44.12 102 SER A CA 1
ATOM 846 C C . SER A 1 102 ? -54.484 12.590 4.372 1.00 44.12 102 SER A C 1
ATOM 848 O O . SER A 1 102 ? -55.173 11.872 3.651 1.00 44.12 102 SER A O 1
ATOM 850 N N . PHE A 1 103 ? -54.347 12.360 5.677 1.00 43.34 103 PHE A N 1
ATOM 851 C CA . PHE A 1 103 ? -55.240 11.476 6.416 1.00 43.34 103 PHE A CA 1
ATOM 852 C C . PHE A 1 103 ? -56.629 12.125 6.448 1.00 43.34 103 PHE A C 1
ATOM 854 O O . PHE A 1 103 ? -56.936 12.899 7.352 1.00 43.34 103 PHE A O 1
ATOM 861 N N . ASN A 1 104 ? -57.462 11.838 5.447 1.00 41.78 104 ASN A N 1
ATOM 862 C CA . ASN A 1 104 ? -58.900 11.994 5.610 1.00 41.78 104 ASN A CA 1
ATOM 863 C C . ASN A 1 104 ? -59.368 10.875 6.541 1.00 41.78 104 ASN A C 1
ATOM 865 O O . ASN A 1 104 ? -59.287 9.691 6.220 1.00 41.78 104 ASN A O 1
ATOM 869 N N . SER A 1 105 ? -59.795 11.291 7.724 1.00 42.38 105 SER A N 1
ATOM 870 C CA . SER A 1 105 ? -60.458 10.508 8.754 1.00 42.38 105 SER A CA 1
ATOM 871 C C . SER A 1 105 ? -61.558 9.624 8.163 1.00 42.38 105 SER A C 1
ATOM 873 O O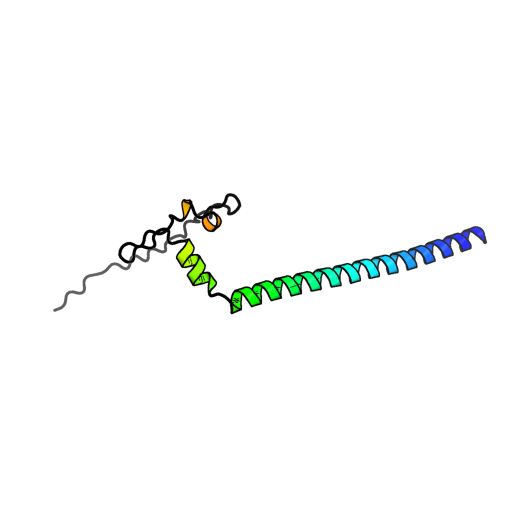 . SER A 1 105 ? -62.590 10.112 7.704 1.00 42.38 105 SER A O 1
ATOM 875 N N . ILE A 1 106 ? -61.350 8.309 8.208 1.00 44.09 106 ILE A N 1
ATOM 876 C CA . ILE A 1 106 ? -62.424 7.332 8.033 1.00 44.09 106 ILE A CA 1
ATOM 877 C C . ILE A 1 106 ? -63.171 7.281 9.370 1.00 44.09 106 ILE A C 1
ATOM 879 O O . ILE A 1 106 ? -62.655 6.763 10.359 1.00 44.09 106 ILE A O 1
ATOM 883 N N . ASN A 1 107 ? -64.366 7.872 9.403 1.00 39.66 107 ASN A N 1
ATOM 884 C CA . ASN A 1 107 ? -65.348 7.634 10.457 1.00 39.66 107 ASN A CA 1
ATOM 885 C C . ASN A 1 107 ? -65.846 6.187 10.329 1.00 39.66 107 ASN A C 1
ATOM 887 O O . ASN A 1 107 ? -66.350 5.813 9.272 1.00 39.66 107 ASN A O 1
ATOM 891 N N . PHE A 1 108 ? -65.716 5.392 11.393 1.00 38.78 108 PHE A N 1
ATOM 892 C CA . PHE A 1 108 ? -66.430 4.123 11.522 1.00 38.78 108 PHE A CA 1
ATOM 893 C C . PHE A 1 108 ? -67.846 4.398 12.045 1.00 38.78 108 PHE A C 1
ATOM 895 O O . PHE A 1 108 ? -68.007 4.866 13.174 1.00 38.78 108 PHE A O 1
ATOM 902 N N . LEU A 1 109 ? -68.844 4.097 11.214 1.00 41.00 109 LEU A N 1
ATOM 903 C CA . LEU A 1 109 ? -70.196 3.691 11.599 1.00 41.00 109 LEU A CA 1
ATOM 904 C C . LEU A 1 109 ? -70.481 2.364 10.895 1.00 41.00 109 LEU A C 1
ATOM 906 O O . LEU A 1 109 ? -70.137 2.275 9.694 1.00 41.00 109 LEU A O 1
#

Organism: Daucus carota subsp. sativus (NCBI:txid79200)